Protein AF-A0A6L7CN43-F1 (afdb_monomer_lite)

Structure (mmCIF, N/CA/C/O backbone):
data_AF-A0A6L7CN43-F1
#
_entry.id   AF-A0A6L7CN43-F1
#
loop_
_atom_site.group_PDB
_atom_site.id
_atom_site.type_symbol
_atom_site.label_atom_id
_atom_site.label_alt_id
_atom_site.label_comp_id
_atom_site.label_asym_id
_atom_site.label_entity_id
_atom_site.label_seq_id
_atom_site.pdbx_PDB_ins_code
_atom_site.Cartn_x
_atom_site.Cartn_y
_atom_site.Cartn_z
_atom_site.occupancy
_atom_site.B_iso_or_equiv
_atom_site.auth_seq_id
_atom_site.auth_comp_id
_atom_site.auth_asym_id
_atom_site.auth_atom_id
_atom_site.pdbx_PDB_model_num
ATOM 1 N N . SER A 1 1 ? 10.423 -1.991 12.470 1.00 35.06 1 SER A N 1
ATOM 2 C CA . SER A 1 1 ? 10.458 -0.514 12.396 1.00 35.06 1 SER A CA 1
ATOM 3 C C . SER A 1 1 ? 9.746 0.091 11.180 1.00 35.06 1 SER A C 1
ATOM 5 O O . SER A 1 1 ? 10.126 1.168 10.744 1.00 35.06 1 SER A O 1
ATOM 7 N N . ALA A 1 2 ? 8.647 -0.502 10.687 1.00 30.56 2 ALA A N 1
ATOM 8 C CA . ALA A 1 2 ? 7.836 0.106 9.623 1.00 30.56 2 ALA A CA 1
ATOM 9 C C . ALA A 1 2 ? 6.947 1.264 10.118 1.00 30.56 2 ALA A C 1
ATOM 11 O O . ALA A 1 2 ? 6.462 2.025 9.312 1.00 30.56 2 ALA A O 1
ATOM 12 N N . ALA A 1 3 ? 6.750 1.463 11.426 1.00 36.62 3 ALA A N 1
ATOM 13 C CA . ALA A 1 3 ? 5.921 2.561 11.944 1.00 36.62 3 ALA A CA 1
ATOM 14 C C . ALA A 1 3 ? 6.673 3.901 12.122 1.00 36.62 3 ALA A C 1
ATOM 16 O O . ALA A 1 3 ? 6.053 4.911 12.461 1.00 36.62 3 ALA A O 1
ATOM 17 N N . CYS A 1 4 ? 7.997 3.940 11.904 1.00 41.44 4 CYS A N 1
ATOM 18 C CA . CYS A 1 4 ? 8.797 5.154 12.116 1.00 41.44 4 CYS A CA 1
ATOM 19 C C . CYS A 1 4 ? 8.464 6.274 11.119 1.00 41.44 4 CYS A C 1
ATOM 21 O O . CYS A 1 4 ? 8.560 7.441 11.491 1.00 41.44 4 CYS A O 1
ATOM 23 N N . PHE A 1 5 ? 7.988 5.953 9.906 1.00 53.44 5 PHE A N 1
ATOM 24 C CA . PHE A 1 5 ? 7.573 6.976 8.935 1.00 53.44 5 PHE A CA 1
ATOM 25 C C . PHE A 1 5 ? 6.373 7.806 9.422 1.00 53.44 5 PHE A C 1
ATOM 27 O O . PHE A 1 5 ? 6.194 8.932 8.976 1.00 53.44 5 PHE A O 1
ATOM 34 N N . TYR A 1 6 ? 5.578 7.298 10.374 1.00 50.97 6 TYR A N 1
ATOM 35 C CA . TYR A 1 6 ? 4.465 8.034 10.988 1.00 50.97 6 TYR A CA 1
ATOM 36 C C . TYR A 1 6 ? 4.892 8.997 12.105 1.00 50.97 6 TYR A C 1
ATOM 38 O O . TYR A 1 6 ? 4.104 9.846 12.526 1.00 50.97 6 TYR A O 1
ATOM 46 N N . ALA A 1 7 ? 6.119 8.883 12.621 1.00 54.25 7 ALA A N 1
ATOM 47 C CA . ALA A 1 7 ? 6.584 9.702 13.739 1.00 54.25 7 ALA A CA 1
ATOM 48 C C . ALA A 1 7 ? 6.699 11.208 13.406 1.00 54.25 7 ALA A C 1
ATOM 50 O O . ALA A 1 7 ? 6.255 12.012 14.230 1.00 54.25 7 ALA A O 1
ATOM 51 N N . PRO A 1 8 ? 7.203 11.626 12.224 1.00 59.53 8 PRO A N 1
ATOM 52 C CA . PRO A 1 8 ? 7.196 13.031 11.810 1.00 59.53 8 PRO A CA 1
ATOM 53 C C . PRO A 1 8 ? 5.775 13.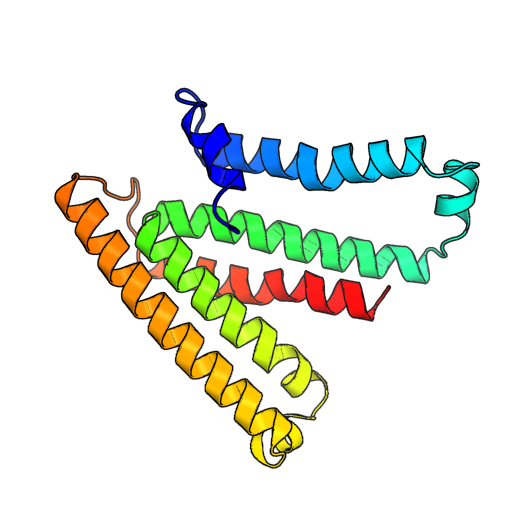558 11.589 1.00 59.53 8 PRO A C 1
ATOM 55 O O . PRO A 1 8 ? 5.461 14.677 11.987 1.00 59.53 8 PRO A O 1
ATOM 58 N N . PHE A 1 9 ? 4.893 12.722 11.034 1.00 60.03 9 PHE A N 1
ATOM 59 C CA . PHE A 1 9 ? 3.499 13.062 10.751 1.00 60.03 9 PHE A CA 1
ATOM 60 C C . PHE A 1 9 ? 2.710 13.452 12.012 1.00 60.03 9 PHE A C 1
ATOM 62 O O . PHE A 1 9 ? 1.907 14.377 11.975 1.00 60.03 9 PHE A O 1
ATOM 69 N N . LYS A 1 10 ? 3.032 12.878 13.180 1.00 57.47 10 LYS A N 1
ATOM 70 C CA . LYS A 1 10 ? 2.449 13.300 14.472 1.00 57.47 10 LYS A CA 1
ATOM 71 C C . LYS A 1 10 ? 2.778 14.742 14.886 1.00 57.47 10 LYS A C 1
ATOM 73 O O . LYS A 1 10 ? 2.119 15.273 15.780 1.00 57.47 10 LYS A O 1
ATOM 78 N N . LYS A 1 11 ? 3.800 15.373 14.296 1.00 62.97 11 LYS A N 1
ATOM 79 C CA . LYS A 1 11 ? 4.144 16.781 14.558 1.00 62.97 11 LYS A CA 1
ATOM 80 C C . LYS A 1 11 ? 3.307 17.755 13.720 1.00 62.97 11 LYS A C 1
ATOM 82 O O . LYS A 1 11 ? 3.243 18.934 14.062 1.00 62.97 11 LYS A O 1
ATOM 87 N N . VAL A 1 12 ? 2.625 17.278 12.676 1.00 68.56 12 VAL A N 1
ATOM 88 C CA . VAL A 1 12 ? 1.732 18.084 11.836 1.00 68.56 12 VAL A CA 1
ATOM 89 C C . VAL A 1 12 ? 0.342 18.098 12.473 1.00 68.56 12 VAL A C 1
ATOM 91 O O . VAL A 1 12 ? -0.426 17.155 12.343 1.00 68.56 12 VAL A O 1
ATOM 94 N N . LYS A 1 13 ? 0.022 19.162 13.220 1.00 61.09 13 LYS A N 1
ATOM 95 C CA . LYS A 1 13 ? -1.225 19.245 14.011 1.00 61.09 13 LYS A CA 1
ATOM 96 C C . LYS A 1 13 ? -2.401 19.932 13.311 1.00 61.09 13 LYS A C 1
ATOM 98 O O . LYS A 1 13 ? -3.517 19.845 13.805 1.00 61.09 13 LYS A O 1
ATOM 103 N N . LYS A 1 14 ? -2.154 20.666 12.222 1.00 74.62 14 LYS A N 1
ATOM 104 C CA . LYS A 1 14 ? -3.161 21.529 11.569 1.00 74.62 14 LYS A CA 1
ATOM 105 C C . LYS A 1 14 ? -3.708 20.978 10.255 1.00 74.62 14 LYS A C 1
ATOM 107 O O . LYS A 1 14 ? -4.534 21.630 9.631 1.00 74.62 14 LYS A O 1
ATOM 112 N N . TRP A 1 15 ? -3.194 19.848 9.788 1.00 70.00 15 TRP A N 1
ATOM 113 C CA . TRP A 1 15 ? -3.595 19.282 8.505 1.00 70.00 15 TRP A CA 1
ATOM 114 C C . TRP A 1 15 ? -4.551 18.128 8.741 1.00 70.00 15 TRP A C 1
ATOM 116 O O . TRP A 1 15 ? -4.395 17.388 9.716 1.00 70.00 15 TRP A O 1
ATOM 126 N N . SER A 1 16 ? -5.518 17.969 7.838 1.00 69.69 16 SER A N 1
ATOM 127 C CA . SER A 1 16 ? -6.303 16.743 7.810 1.00 69.69 16 SER A CA 1
ATOM 128 C C . SER A 1 16 ? -5.382 15.560 7.512 1.00 69.69 16 SER A C 1
ATOM 130 O O . SER A 1 16 ? -4.314 15.712 6.900 1.00 69.69 16 SER A O 1
ATOM 132 N N . TRP A 1 17 ? -5.795 14.373 7.943 1.00 67.06 17 TRP A N 1
ATOM 133 C CA . TRP A 1 17 ? -5.034 13.156 7.694 1.00 67.06 17 TRP A CA 1
ATOM 134 C C . TRP A 1 17 ? -4.827 12.928 6.185 1.00 67.06 17 TRP A C 1
ATOM 136 O O . TRP A 1 17 ? -3.718 12.610 5.763 1.00 67.06 17 TRP A O 1
ATOM 146 N N . GLU A 1 18 ? -5.841 13.205 5.362 1.00 67.00 18 GLU A N 1
ATOM 147 C CA . GLU A 1 18 ? -5.801 13.073 3.901 1.00 67.00 18 GLU A CA 1
ATOM 148 C C . GLU A 1 18 ? -4.775 14.012 3.265 1.00 67.00 18 GLU A C 1
ATOM 150 O O . GLU A 1 18 ? -4.022 13.601 2.383 1.00 67.00 18 GLU A O 1
ATOM 155 N N . THR A 1 19 ? -4.708 15.264 3.729 1.00 72.00 19 THR A N 1
ATOM 156 C CA . THR A 1 19 ? -3.753 16.263 3.223 1.00 72.00 19 THR A CA 1
ATOM 157 C C . THR A 1 19 ? -2.325 15.829 3.534 1.00 72.00 19 THR A C 1
ATOM 159 O O . THR A 1 19 ? -1.451 15.827 2.669 1.00 72.00 19 THR A O 1
ATOM 162 N N . MET A 1 20 ? -2.097 15.409 4.778 1.00 75.31 20 MET A N 1
ATOM 163 C CA . MET A 1 20 ? -0.801 14.938 5.249 1.00 75.31 20 MET A CA 1
ATOM 164 C C . MET A 1 20 ? -0.318 13.716 4.460 1.00 75.31 20 MET A C 1
ATOM 166 O O . MET A 1 20 ? 0.845 13.661 4.058 1.00 75.31 20 MET A O 1
ATOM 170 N N . TRP A 1 21 ? -1.216 12.765 4.206 1.00 71.06 21 TRP A N 1
ATOM 171 C CA . TRP A 1 21 ? -0.905 11.548 3.465 1.00 71.06 21 TRP A CA 1
ATOM 172 C C . TRP A 1 21 ? -0.678 11.820 1.973 1.00 71.06 21 TRP A C 1
ATOM 174 O O . TRP A 1 21 ? 0.258 11.281 1.391 1.00 71.06 21 TRP A O 1
ATOM 184 N N . SER A 1 22 ? -1.463 12.717 1.370 1.00 73.25 22 SER A N 1
ATOM 185 C CA . SER A 1 22 ? -1.320 13.104 -0.041 1.00 73.25 22 SER A CA 1
ATOM 186 C C . SER A 1 22 ? 0.008 13.811 -0.308 1.00 73.25 22 SER A C 1
ATOM 188 O O . SER A 1 22 ? 0.735 13.439 -1.227 1.00 73.25 22 SER A O 1
ATOM 190 N N . VAL A 1 23 ? 0.371 14.795 0.523 1.00 79.12 23 VAL A N 1
ATOM 191 C CA . VAL A 1 23 ? 1.654 15.508 0.392 1.00 79.12 23 VAL A CA 1
ATOM 192 C C . VAL A 1 23 ? 2.826 14.562 0.651 1.00 79.12 23 VAL A C 1
ATOM 194 O O . VAL A 1 23 ? 3.792 14.568 -0.110 1.00 79.12 23 VAL A O 1
ATOM 197 N N . GLY A 1 24 ? 2.726 13.708 1.676 1.00 78.25 24 GLY A N 1
ATOM 198 C CA . GLY A 1 24 ? 3.715 12.663 1.937 1.00 78.25 24 GLY A CA 1
ATOM 199 C C . GLY A 1 24 ? 3.907 11.730 0.739 1.00 78.25 24 GLY A C 1
ATOM 200 O O . GLY A 1 24 ? 5.039 11.497 0.329 1.00 78.25 24 GLY A O 1
ATOM 201 N N . GLY A 1 25 ? 2.811 11.267 0.132 1.00 77.50 25 GLY A N 1
ATOM 202 C CA . GLY A 1 25 ? 2.832 10.417 -1.058 1.00 77.50 25 GLY A CA 1
ATOM 203 C C . GLY A 1 25 ? 3.495 11.088 -2.261 1.00 77.50 25 GLY A C 1
ATOM 204 O O . GLY A 1 25 ? 4.378 10.496 -2.871 1.00 77.50 25 GLY A O 1
ATOM 205 N N . ILE A 1 26 ? 3.151 12.343 -2.571 1.00 80.75 26 ILE A N 1
ATOM 206 C CA . ILE A 1 26 ? 3.766 13.087 -3.688 1.00 80.75 26 ILE A CA 1
ATOM 207 C C . ILE A 1 26 ? 5.277 13.219 -3.485 1.00 80.75 26 ILE A C 1
ATOM 209 O O . ILE A 1 26 ? 6.062 12.941 -4.395 1.00 80.75 26 ILE A O 1
ATOM 213 N N . VAL A 1 27 ? 5.702 13.611 -2.284 1.00 84.38 27 VAL A N 1
ATOM 214 C CA . VAL A 1 27 ? 7.127 13.778 -1.991 1.00 84.38 27 VAL A CA 1
ATOM 215 C C . VAL A 1 27 ? 7.850 12.433 -2.059 1.00 84.38 27 VAL A C 1
ATOM 217 O O . VAL A 1 27 ? 8.894 12.338 -2.696 1.00 84.38 27 VAL A O 1
ATOM 220 N N . SER A 1 28 ? 7.306 11.384 -1.441 1.00 79.69 28 SER A N 1
ATOM 221 C CA . SER A 1 28 ? 7.967 10.078 -1.350 1.00 79.69 28 SER A CA 1
ATOM 222 C C . SER A 1 28 ? 7.946 9.267 -2.644 1.00 79.69 28 SER A C 1
ATOM 224 O O . SER A 1 28 ? 8.877 8.499 -2.865 1.00 79.69 28 SER A O 1
ATOM 226 N N . TRP A 1 29 ? 6.918 9.401 -3.484 1.00 77.25 29 TRP A N 1
ATOM 227 C CA . TRP A 1 29 ? 6.737 8.548 -4.667 1.00 77.25 29 TRP A CA 1
ATOM 228 C C . TRP A 1 29 ? 7.030 9.244 -5.991 1.00 77.25 29 TRP A C 1
ATOM 230 O O . TRP A 1 29 ? 7.291 8.557 -6.971 1.00 77.25 29 TRP A O 1
ATOM 240 N N . ILE A 1 30 ? 7.008 10.579 -6.034 1.00 82.19 30 ILE A N 1
ATOM 241 C CA . ILE A 1 30 ? 7.282 11.339 -7.261 1.00 82.19 30 ILE A CA 1
ATOM 242 C C . ILE A 1 30 ? 8.582 12.119 -7.104 1.00 82.19 30 ILE A C 1
ATOM 244 O O . ILE A 1 30 ? 9.531 11.891 -7.847 1.00 82.19 30 ILE A O 1
ATOM 248 N N . ILE A 1 31 ? 8.652 13.009 -6.112 1.00 84.81 31 ILE A N 1
ATOM 249 C CA . ILE A 1 31 ? 9.775 13.948 -5.994 1.00 84.81 31 ILE A CA 1
ATOM 250 C C . ILE A 1 31 ? 11.062 13.220 -5.609 1.00 84.81 31 ILE A C 1
ATOM 252 O O . ILE A 1 31 ? 12.089 13.434 -6.243 1.00 84.81 31 ILE A O 1
ATOM 256 N N . LEU A 1 32 ? 11.022 12.356 -4.591 1.00 86.62 32 LEU A N 1
ATOM 257 C CA . LEU A 1 32 ? 12.216 11.680 -4.087 1.00 86.62 32 LEU A CA 1
ATOM 258 C C . LEU A 1 32 ? 12.830 10.723 -5.127 1.00 86.62 32 LEU A C 1
ATOM 260 O O . LEU A 1 32 ? 14.029 10.848 -5.368 1.00 86.62 32 LEU A O 1
ATOM 264 N N . PRO A 1 33 ? 12.072 9.822 -5.790 1.00 85.44 33 PRO A N 1
ATOM 265 C CA . PRO A 1 33 ? 12.646 8.950 -6.814 1.00 85.44 33 PRO A CA 1
ATOM 266 C C . PRO A 1 33 ? 13.190 9.745 -8.000 1.00 85.44 33 PRO A C 1
ATOM 268 O O . PRO A 1 33 ? 14.275 9.444 -8.481 1.00 85.44 33 PRO A O 1
ATOM 271 N N . TRP A 1 34 ? 12.491 10.802 -8.424 1.00 86.44 34 TRP A N 1
ATOM 272 C CA . TRP A 1 34 ? 12.941 11.659 -9.521 1.00 86.44 34 TRP A CA 1
ATOM 273 C C . TRP A 1 34 ? 14.226 12.418 -9.170 1.00 86.44 34 TRP A C 1
ATOM 275 O O . TRP A 1 34 ? 15.171 12.422 -9.954 1.00 86.44 34 TRP A O 1
ATOM 285 N N . ALA A 1 35 ? 14.302 12.995 -7.968 1.00 88.12 35 ALA A N 1
ATOM 286 C CA . ALA A 1 35 ? 15.488 13.696 -7.485 1.00 88.12 35 ALA A CA 1
ATOM 287 C C . ALA A 1 35 ? 16.690 12.755 -7.320 1.00 88.12 35 ALA A C 1
ATOM 289 O O . ALA A 1 35 ? 17.802 13.113 -7.698 1.00 88.12 35 ALA A O 1
ATOM 290 N N . ILE A 1 36 ? 16.474 11.544 -6.793 1.00 88.44 36 ILE A N 1
ATOM 291 C CA . ILE A 1 36 ? 17.525 10.526 -6.669 1.00 88.44 36 ILE A CA 1
ATOM 292 C C . ILE A 1 36 ? 18.011 10.091 -8.054 1.00 88.44 36 ILE A C 1
ATOM 294 O O . ILE A 1 36 ? 19.218 10.058 -8.281 1.00 88.44 36 ILE A O 1
ATOM 298 N N . SER A 1 37 ? 17.102 9.811 -8.989 1.00 86.06 37 SER A N 1
ATOM 299 C CA . SER A 1 37 ? 17.460 9.491 -10.372 1.00 86.06 37 SER A CA 1
ATOM 300 C C . SER A 1 37 ? 18.250 10.626 -11.025 1.00 86.06 37 SER A C 1
ATOM 302 O O . SER A 1 37 ? 19.256 10.361 -11.668 1.00 86.06 37 SER A O 1
ATOM 304 N N . ALA A 1 38 ? 17.859 11.887 -10.827 1.00 86.00 38 ALA A N 1
ATOM 305 C CA . ALA A 1 38 ? 18.580 13.041 -11.369 1.00 86.00 38 ALA A CA 1
ATOM 306 C C . ALA A 1 38 ? 19.979 13.229 -10.757 1.00 86.00 38 ALA A C 1
ATOM 308 O O . ALA A 1 38 ? 20.873 13.729 -11.431 1.00 86.00 38 ALA A O 1
ATOM 309 N N . LEU A 1 39 ? 20.174 12.835 -9.494 1.00 90.50 39 LEU A N 1
ATOM 310 C CA . LEU A 1 39 ? 21.463 12.933 -8.807 1.00 90.50 39 LEU A CA 1
ATOM 311 C C . LEU A 1 39 ? 22.416 11.784 -9.172 1.00 90.50 39 LEU A C 1
ATOM 313 O O . LEU A 1 39 ? 23.623 11.991 -9.259 1.00 90.50 39 LEU A O 1
ATOM 317 N N . LEU A 1 40 ? 21.886 10.565 -9.313 1.00 90.69 40 LEU A N 1
ATOM 318 C CA . LEU A 1 40 ? 22.686 9.349 -9.481 1.00 90.69 40 LEU A CA 1
ATOM 319 C C . LEU A 1 40 ? 22.903 8.958 -10.944 1.00 90.69 40 LEU A C 1
ATOM 321 O O . LEU A 1 40 ? 23.885 8.278 -11.240 1.00 90.69 40 LEU A O 1
ATOM 325 N N . LEU A 1 41 ? 21.999 9.335 -11.853 1.00 87.62 41 LEU A N 1
ATOM 326 C CA . LEU A 1 41 ? 22.137 8.988 -13.263 1.00 87.62 41 LEU A CA 1
ATOM 327 C C . LEU A 1 41 ? 23.056 9.994 -13.966 1.00 87.62 41 LEU A C 1
ATOM 329 O O . LEU A 1 41 ? 22.789 11.194 -13.915 1.00 87.62 41 LEU A O 1
ATOM 333 N N . PRO A 1 42 ? 24.092 9.520 -14.680 1.00 81.38 42 PRO A N 1
ATOM 334 C CA . PRO A 1 42 ? 24.986 10.397 -15.431 1.00 81.38 42 PRO A CA 1
ATOM 335 C C . PRO A 1 42 ? 24.270 11.103 -16.589 1.00 81.38 42 PRO A C 1
ATOM 337 O O . PRO A 1 42 ? 24.659 12.206 -16.956 1.00 81.38 42 PRO A O 1
ATOM 340 N N . ASP A 1 43 ? 23.216 10.489 -17.138 1.00 86.00 43 ASP A N 1
ATOM 341 C CA . ASP A 1 43 ? 22.455 11.041 -18.256 1.00 86.00 43 ASP A CA 1
ATOM 342 C C . ASP A 1 43 ? 20.953 10.743 -18.095 1.00 86.00 43 ASP A C 1
ATOM 344 O O . ASP A 1 43 ? 20.394 9.782 -18.634 1.00 86.00 43 ASP A O 1
ATOM 348 N N . PHE A 1 44 ? 20.300 11.553 -17.256 1.00 84.62 44 PHE A N 1
ATOM 349 C CA . PHE A 1 44 ? 18.910 11.364 -16.822 1.00 84.62 44 PHE A CA 1
ATOM 350 C C . PHE A 1 44 ? 17.934 11.209 -17.998 1.00 84.62 44 PHE A C 1
ATOM 352 O O . PHE A 1 44 ? 17.104 10.300 -18.016 1.00 84.62 44 PHE A O 1
ATOM 359 N N . TRP A 1 45 ? 18.041 12.081 -19.002 1.00 84.88 45 TRP A N 1
ATOM 360 C CA . TRP A 1 45 ? 17.117 12.088 -20.135 1.00 84.88 45 TRP A CA 1
ATOM 361 C C . TRP A 1 45 ? 17.306 10.883 -21.055 1.00 84.88 45 TRP A C 1
ATOM 363 O O . TRP A 1 45 ? 16.312 10.330 -21.522 1.00 84.88 45 TRP A O 1
ATOM 373 N N . ALA A 1 46 ? 18.551 10.444 -21.268 1.00 86.12 46 ALA A N 1
ATOM 374 C CA . ALA A 1 46 ? 18.855 9.257 -22.066 1.00 86.12 46 ALA A CA 1
ATOM 375 C C . ALA A 1 46 ? 18.345 7.967 -21.402 1.00 86.12 46 ALA A C 1
ATOM 377 O O . ALA A 1 46 ? 17.868 7.057 -2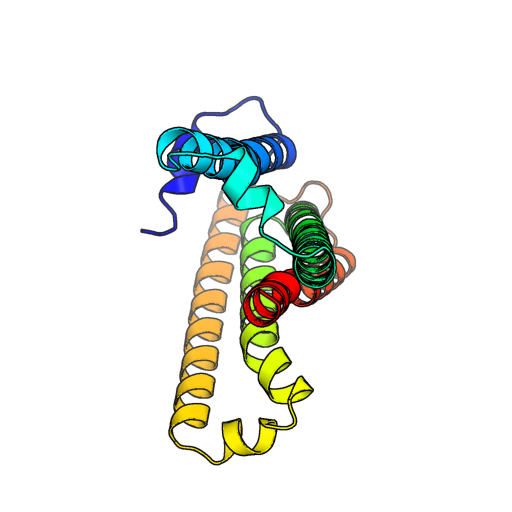2.077 1.00 86.12 46 ALA A O 1
ATOM 378 N N . TYR A 1 47 ? 18.393 7.897 -20.069 1.00 84.75 47 TYR A N 1
ATOM 379 C CA . TYR A 1 47 ? 17.859 6.760 -19.322 1.00 84.75 47 TYR A CA 1
ATOM 380 C C . TYR A 1 47 ? 16.347 6.612 -19.525 1.00 84.75 47 TYR A C 1
ATOM 382 O O . TYR A 1 47 ? 15.882 5.548 -19.927 1.00 84.75 47 TYR A O 1
ATOM 390 N N . TYR A 1 48 ? 15.568 7.677 -19.315 1.00 81.44 48 TYR A N 1
ATOM 391 C CA . TYR A 1 48 ? 14.112 7.593 -19.476 1.00 81.44 48 TYR A CA 1
ATOM 392 C C . TYR A 1 48 ? 13.670 7.457 -20.939 1.00 81.44 48 TYR A C 1
ATOM 394 O O . TYR A 1 48 ? 12.657 6.811 -21.200 1.00 81.44 48 TYR A O 1
ATOM 402 N N . SER A 1 49 ? 14.425 8.005 -21.897 1.00 84.75 49 SER A N 1
ATOM 403 C CA . SER A 1 49 ? 14.135 7.841 -23.328 1.00 84.75 49 SER A CA 1
ATOM 404 C C . SER A 1 49 ? 14.477 6.450 -23.872 1.00 84.75 49 SER A C 1
ATOM 406 O O . SER A 1 49 ? 13.998 6.090 -24.945 1.00 84.75 49 SER A O 1
ATOM 408 N N . SER A 1 50 ? 15.251 5.647 -23.132 1.00 86.25 50 SER A N 1
ATOM 409 C CA . SER A 1 50 ? 15.572 4.265 -23.508 1.00 86.25 50 SER A CA 1
ATOM 410 C C . SER A 1 50 ? 14.398 3.289 -23.349 1.00 86.25 50 SER A C 1
ATOM 412 O O . SER A 1 50 ? 14.413 2.204 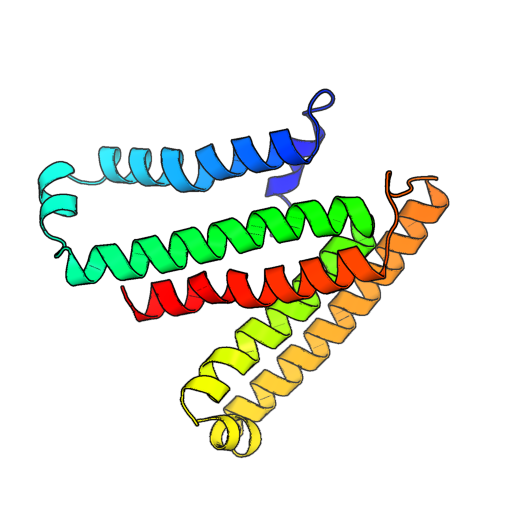-23.933 1.00 86.25 50 SER A O 1
ATOM 414 N N . PHE A 1 51 ? 13.358 3.662 -22.595 1.00 85.19 51 PHE A N 1
ATOM 415 C CA . PHE A 1 51 ? 12.192 2.810 -22.386 1.00 85.19 51 PHE A CA 1
ATOM 416 C C . PHE A 1 51 ? 11.171 2.956 -23.513 1.00 85.19 51 PHE A C 1
ATOM 418 O O . PHE A 1 51 ? 10.757 4.053 -23.886 1.00 85.19 51 PHE A O 1
ATOM 425 N N . SER A 1 52 ? 10.697 1.818 -24.017 1.00 86.06 52 SER A N 1
ATOM 426 C CA . SER A 1 52 ? 9.618 1.790 -25.001 1.00 86.06 52 SER A CA 1
ATOM 427 C C . SER A 1 52 ? 8.275 2.194 -24.378 1.00 86.06 52 SER A C 1
ATOM 429 O O . SER A 1 52 ? 7.990 1.889 -23.214 1.00 86.06 52 SER A O 1
ATOM 431 N N . LEU A 1 53 ? 7.394 2.812 -25.173 1.00 83.50 53 LEU A N 1
ATOM 432 C CA . LEU A 1 53 ? 6.038 3.155 -24.729 1.00 83.50 53 LEU A CA 1
ATOM 433 C C . LEU A 1 53 ? 5.227 1.906 -24.332 1.00 83.50 53 LEU A C 1
ATOM 435 O O . LEU A 1 53 ? 4.404 1.971 -23.424 1.00 83.50 53 LEU A O 1
ATOM 439 N N . SER A 1 54 ? 5.502 0.760 -24.962 1.00 82.88 54 SER A N 1
ATOM 440 C CA . SER A 1 54 ? 4.914 -0.543 -24.625 1.00 82.88 54 SER A CA 1
ATOM 441 C C . SER A 1 54 ? 5.282 -1.050 -23.229 1.00 82.88 54 SER A C 1
ATOM 443 O O . SER A 1 54 ? 4.504 -1.801 -22.653 1.00 82.88 54 SER A O 1
ATOM 445 N N . THR A 1 55 ? 6.418 -0.625 -22.670 1.00 82.25 55 THR A N 1
ATOM 446 C CA . THR A 1 55 ? 6.815 -0.933 -21.285 1.00 82.25 55 THR A CA 1
ATOM 447 C C . THR A 1 55 ? 6.282 0.123 -20.318 1.00 82.25 55 THR A C 1
ATOM 449 O O . THR A 1 55 ? 5.732 -0.201 -19.269 1.00 82.25 55 THR A O 1
ATOM 452 N N . LEU A 1 56 ? 6.386 1.407 -20.680 1.00 82.69 56 LEU A N 1
ATOM 453 C CA . LEU A 1 56 ? 5.978 2.512 -19.808 1.00 82.69 56 LEU A CA 1
ATOM 454 C C . LEU A 1 56 ? 4.464 2.574 -19.585 1.00 82.69 56 LEU A C 1
ATOM 456 O O . LEU A 1 56 ? 4.023 2.888 -18.480 1.00 82.69 56 LEU A O 1
ATOM 460 N N . LEU A 1 57 ? 3.662 2.286 -20.612 1.00 84.56 57 LEU A N 1
ATOM 461 C CA . LEU A 1 57 ? 2.211 2.435 -20.535 1.00 84.56 57 LEU A CA 1
ATOM 462 C C . LEU A 1 57 ? 1.569 1.459 -19.527 1.00 84.56 57 LEU A C 1
ATOM 464 O O . LEU A 1 57 ? 0.827 1.936 -18.667 1.00 84.56 57 LEU A O 1
ATOM 468 N N . PRO A 1 58 ? 1.861 0.140 -19.537 1.00 82.88 58 PRO A N 1
ATOM 469 C CA . PRO A 1 58 ? 1.373 -0.771 -18.501 1.00 82.88 58 PRO A CA 1
ATOM 470 C C . PRO A 1 58 ? 1.832 -0.370 -17.098 1.00 82.88 58 PRO A C 1
ATOM 472 O O . PRO A 1 58 ? 1.013 -0.325 -16.183 1.00 82.88 58 PRO A O 1
ATOM 475 N N . VAL A 1 59 ? 3.110 -0.012 -16.927 1.00 84.38 59 VAL A N 1
ATOM 476 C CA . VAL A 1 59 ? 3.666 0.412 -15.629 1.00 84.38 59 VAL A CA 1
ATOM 477 C C . VAL A 1 59 ? 2.935 1.647 -15.099 1.00 84.38 59 VAL A C 1
ATOM 479 O O . VAL A 1 59 ? 2.555 1.687 -13.927 1.00 84.38 59 VAL A O 1
ATOM 482 N N . PHE A 1 60 ? 2.662 2.626 -15.963 1.00 84.12 60 PHE A N 1
ATOM 483 C CA . PHE A 1 60 ? 1.895 3.814 -15.605 1.00 84.12 60 PHE A CA 1
ATOM 484 C C . PHE A 1 60 ? 0.443 3.482 -15.241 1.00 84.12 60 PHE A C 1
ATOM 486 O O . PHE A 1 60 ? -0.049 3.951 -14.216 1.00 84.12 60 PHE A O 1
ATOM 493 N N . LEU A 1 61 ? -0.244 2.651 -16.033 1.00 85.75 61 LEU A N 1
ATOM 494 C CA . LEU A 1 61 ? -1.636 2.265 -15.776 1.00 85.75 61 LEU A CA 1
ATOM 495 C C . LEU A 1 61 ? -1.779 1.476 -14.472 1.00 85.75 61 LEU A C 1
ATOM 497 O O . LEU A 1 61 ? -2.673 1.759 -13.673 1.00 85.75 61 LEU A O 1
ATOM 501 N N . PHE A 1 62 ? -0.880 0.528 -14.214 1.00 84.31 62 PHE A N 1
ATOM 502 C CA . PHE A 1 62 ? -0.860 -0.227 -12.965 1.00 84.31 62 PHE A CA 1
ATOM 503 C C . PHE A 1 62 ? -0.467 0.647 -11.764 1.00 84.31 62 PHE A C 1
ATOM 505 O O . PHE A 1 62 ? -1.031 0.485 -10.680 1.00 84.31 62 PHE A O 1
ATOM 512 N N . GLY A 1 63 ? 0.422 1.627 -11.956 1.00 83.38 63 GLY A N 1
ATOM 513 C CA . GLY A 1 63 ? 0.731 2.652 -10.957 1.00 83.38 63 GLY A CA 1
ATOM 514 C C . GLY A 1 63 ? -0.468 3.555 -10.640 1.00 83.38 63 GLY A C 1
ATOM 515 O O . GLY A 1 63 ? -0.768 3.799 -9.471 1.00 83.38 63 GLY A O 1
ATOM 516 N N . ALA A 1 64 ? -1.211 3.995 -11.657 1.00 84.50 64 ALA A N 1
ATOM 517 C CA . ALA A 1 64 ? -2.442 4.767 -11.489 1.00 84.50 64 ALA A CA 1
ATOM 518 C C . ALA A 1 64 ? -3.521 3.951 -10.762 1.00 84.50 64 ALA A C 1
ATOM 520 O O . ALA A 1 64 ? -4.165 4.450 -9.838 1.00 84.50 64 ALA A O 1
ATOM 521 N N . MET A 1 65 ? -3.662 2.672 -11.119 1.00 84.38 65 MET A N 1
ATOM 522 C CA . MET A 1 65 ? -4.546 1.728 -10.441 1.00 84.38 65 MET A CA 1
ATOM 523 C C . MET A 1 65 ? -4.192 1.601 -8.954 1.00 84.38 65 MET A C 1
ATOM 525 O O . MET A 1 65 ? -5.065 1.719 -8.095 1.00 84.38 65 MET A O 1
ATOM 529 N N . TRP A 1 66 ? -2.906 1.464 -8.631 1.00 84.94 66 TRP A N 1
ATOM 530 C CA . TRP A 1 66 ? -2.436 1.460 -7.247 1.00 84.94 66 TRP A CA 1
ATOM 531 C C . TRP A 1 66 ? -2.729 2.783 -6.516 1.00 84.94 66 TRP A C 1
ATOM 533 O O . TRP A 1 66 ? -3.150 2.775 -5.356 1.00 84.94 66 TRP A O 1
ATOM 543 N N . GLY A 1 67 ? -2.596 3.923 -7.202 1.00 81.88 67 GLY A N 1
ATOM 544 C CA . GLY A 1 67 ? -2.975 5.242 -6.685 1.00 81.88 67 GLY A CA 1
ATOM 545 C C . GLY A 1 67 ? -4.449 5.327 -6.271 1.00 81.88 67 GLY A C 1
ATOM 546 O O . GLY A 1 67 ? -4.753 5.815 -5.181 1.00 81.88 67 GLY A O 1
ATOM 547 N N . ILE A 1 68 ? -5.363 4.778 -7.079 1.00 84.12 68 ILE A N 1
ATOM 548 C CA . ILE A 1 68 ? -6.794 4.669 -6.737 1.00 84.12 68 ILE A CA 1
ATOM 549 C C . ILE A 1 68 ? -6.986 3.824 -5.467 1.00 84.12 68 ILE A C 1
ATOM 551 O O . ILE A 1 68 ? -7.784 4.179 -4.595 1.00 84.12 68 ILE A O 1
ATOM 555 N N . GLY A 1 69 ? -6.216 2.742 -5.319 1.00 84.25 69 GLY A N 1
ATOM 556 C CA . GLY A 1 69 ? -6.187 1.928 -4.101 1.00 84.25 69 GLY A CA 1
ATOM 557 C C . GLY A 1 69 ? -5.870 2.748 -2.846 1.00 84.25 69 GLY A C 1
ATOM 558 O O . GLY A 1 69 ? -6.597 2.659 -1.858 1.00 84.25 69 GLY A O 1
ATOM 559 N N . ASN A 1 70 ? -4.864 3.624 -2.901 1.00 80.94 70 ASN A N 1
ATOM 560 C CA . ASN A 1 70 ? -4.494 4.493 -1.776 1.00 80.94 70 ASN A CA 1
ATOM 561 C C . ASN A 1 70 ? -5.567 5.532 -1.414 1.00 80.94 70 ASN A C 1
ATOM 563 O O . ASN A 1 70 ? -5.756 5.841 -0.237 1.00 80.94 70 ASN A O 1
ATOM 567 N N . ILE A 1 71 ? -6.307 6.053 -2.395 1.00 81.81 71 ILE A N 1
ATOM 568 C CA . ILE A 1 71 ? -7.439 6.952 -2.120 1.00 81.81 71 ILE A CA 1
ATOM 569 C C . ILE A 1 71 ? -8.539 6.184 -1.373 1.00 81.81 71 ILE A C 1
ATOM 571 O O . ILE A 1 71 ? -9.041 6.647 -0.345 1.00 81.81 71 ILE A O 1
ATOM 575 N N . ASN A 1 72 ? -8.864 4.971 -1.831 1.00 84.44 72 ASN A N 1
ATOM 576 C CA . ASN A 1 72 ? -9.828 4.094 -1.162 1.00 84.44 72 ASN A CA 1
ATOM 577 C C . ASN A 1 72 ? -9.377 3.700 0.252 1.00 84.44 72 ASN A C 1
ATOM 579 O O . ASN A 1 72 ? -10.209 3.615 1.160 1.00 84.44 72 ASN A O 1
ATOM 583 N N . TYR A 1 73 ? -8.072 3.510 0.466 1.00 82.62 73 TYR A N 1
ATOM 584 C CA . TYR A 1 73 ? -7.487 3.279 1.787 1.00 82.62 73 TYR A CA 1
ATOM 585 C C . TYR A 1 73 ? -7.792 4.436 2.744 1.00 82.62 73 TYR A C 1
ATOM 587 O O . TYR A 1 73 ? -8.267 4.217 3.859 1.00 82.62 73 TYR A O 1
ATOM 595 N N . GLY A 1 74 ? -7.606 5.677 2.288 1.00 79.56 74 GLY A N 1
ATOM 596 C CA . GLY A 1 74 ? -7.927 6.862 3.077 1.00 79.56 74 GLY A CA 1
ATOM 597 C C . GLY A 1 74 ? -9.413 7.004 3.392 1.00 79.56 74 GLY A C 1
ATOM 598 O O . GLY A 1 74 ? -9.792 7.199 4.549 1.00 79.56 74 GLY A O 1
ATOM 599 N N . LEU A 1 75 ? -10.274 6.807 2.390 1.00 81.56 75 LEU A N 1
ATOM 600 C CA . LEU A 1 75 ? -11.727 6.826 2.584 1.00 81.56 75 LEU A CA 1
ATOM 601 C C . LEU A 1 75 ? -12.186 5.733 3.561 1.00 81.56 75 LEU A C 1
ATOM 603 O O . LEU A 1 75 ? -13.065 5.966 4.388 1.00 81.56 75 LEU A O 1
ATOM 607 N N . THR A 1 76 ? -11.560 4.555 3.533 1.00 84.12 76 THR A N 1
ATOM 608 C CA . THR A 1 76 ? -11.840 3.472 4.487 1.00 84.12 76 THR A CA 1
ATOM 609 C C . THR A 1 76 ? -11.621 3.927 5.931 1.00 84.12 76 THR A C 1
ATOM 611 O O . THR A 1 76 ? -12.441 3.624 6.799 1.00 84.12 76 THR A O 1
ATOM 614 N N . MET A 1 77 ? -10.562 4.695 6.205 1.00 82.00 77 MET A N 1
ATOM 615 C CA . MET A 1 77 ? -10.299 5.219 7.551 1.00 82.00 77 MET A CA 1
ATOM 616 C C . MET A 1 77 ? -11.327 6.259 7.990 1.00 82.00 77 MET A C 1
ATOM 618 O O . MET A 1 77 ? -11.725 6.250 9.155 1.00 82.00 77 MET A O 1
ATOM 622 N N . ARG A 1 78 ? -11.811 7.101 7.068 1.00 80.38 78 ARG A N 1
ATOM 623 C CA . ARG A 1 78 ? -12.894 8.063 7.335 1.00 80.38 78 ARG A CA 1
ATOM 624 C C . ARG A 1 78 ? -14.188 7.368 7.772 1.00 80.38 78 ARG A C 1
ATOM 626 O O . ARG A 1 78 ? -14.840 7.834 8.704 1.00 80.38 78 ARG A O 1
ATOM 633 N N . TYR A 1 79 ? -14.530 6.235 7.148 1.00 80.50 79 TYR A N 1
ATOM 634 C CA . TYR A 1 79 ? -15.774 5.502 7.425 1.00 80.50 79 TYR A CA 1
ATOM 635 C C . TYR A 1 79 ? -15.674 4.453 8.542 1.00 80.50 79 TYR A C 1
ATOM 637 O O . TYR A 1 79 ? -16.684 4.158 9.178 1.00 80.50 79 TYR A O 1
ATOM 645 N N . LEU A 1 80 ? -14.506 3.855 8.794 1.00 80.44 80 LEU A N 1
ATOM 646 C CA . LEU A 1 80 ? -14.344 2.789 9.802 1.00 80.44 80 LEU A CA 1
ATOM 647 C C . LEU A 1 80 ? -13.614 3.246 11.069 1.00 80.44 80 LEU A C 1
ATOM 649 O O . LEU A 1 80 ? -13.676 2.560 12.090 1.00 80.44 80 LEU A O 1
ATOM 653 N N . GLY A 1 81 ? -12.945 4.397 11.027 1.00 79.00 81 GLY A N 1
ATOM 654 C CA . GLY A 1 81 ? -11.988 4.820 12.044 1.00 79.00 81 GLY A CA 1
ATOM 655 C C . GLY A 1 81 ? -10.593 4.262 11.766 1.00 79.00 81 GLY A C 1
ATOM 656 O O . GLY A 1 81 ? -10.429 3.270 11.055 1.00 79.00 81 GLY A O 1
ATOM 657 N N . MET A 1 82 ? -9.573 4.907 12.330 1.00 79.56 82 MET A N 1
ATOM 658 C CA . MET A 1 82 ? -8.169 4.623 12.016 1.00 79.56 82 MET A CA 1
ATOM 659 C C . MET A 1 82 ? -7.778 3.177 12.346 1.00 79.56 82 MET A C 1
ATOM 661 O O . MET A 1 82 ? -7.281 2.467 11.477 1.00 79.56 82 MET A O 1
ATOM 665 N N . SER A 1 83 ? -8.045 2.689 13.558 1.00 79.88 83 SER A N 1
ATOM 666 C CA . SER A 1 83 ? -7.62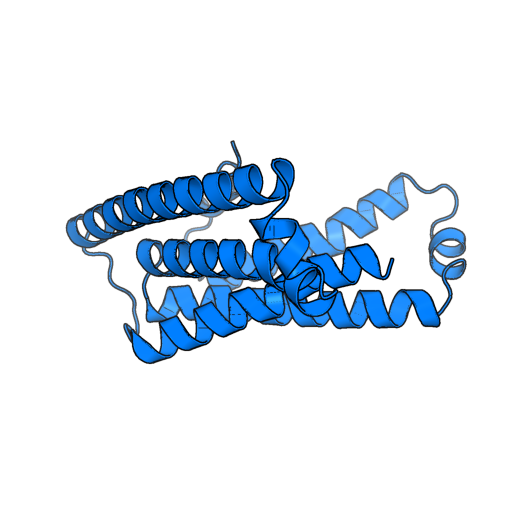0 1.342 13.961 1.00 79.88 83 SER A CA 1
ATOM 667 C C . SER A 1 83 ? -8.337 0.242 13.183 1.00 79.88 83 SER A C 1
ATOM 669 O O . SER A 1 83 ? -7.697 -0.690 12.701 1.00 79.88 83 SER A O 1
ATOM 671 N N . MET A 1 84 ? -9.661 0.351 13.039 1.00 81.69 84 MET A N 1
ATOM 672 C CA . MET A 1 84 ? -10.466 -0.646 12.328 1.00 81.69 84 MET A CA 1
ATOM 673 C C . MET A 1 84 ? -10.201 -0.618 10.820 1.00 81.69 84 MET A C 1
ATOM 675 O O . MET A 1 84 ? -10.047 -1.672 10.208 1.00 81.69 84 MET A O 1
ATOM 679 N N . GLY A 1 85 ? -10.114 0.580 10.238 1.00 85.12 85 GLY A N 1
ATOM 680 C CA . GLY A 1 85 ? -9.870 0.780 8.814 1.00 85.12 85 GLY A CA 1
ATOM 681 C C . GLY A 1 85 ? -8.511 0.248 8.378 1.00 85.12 85 GLY A C 1
ATOM 682 O O . GLY A 1 85 ? -8.449 -0.532 7.432 1.00 85.12 85 GLY A O 1
ATOM 683 N N . ILE A 1 86 ? -7.442 0.590 9.108 1.00 85.00 86 ILE A N 1
ATOM 684 C CA . ILE A 1 86 ? -6.086 0.086 8.837 1.00 85.00 86 ILE A CA 1
ATOM 685 C C . ILE A 1 86 ? -6.058 -1.443 8.924 1.00 85.00 86 ILE A C 1
ATOM 687 O O . ILE A 1 86 ? -5.554 -2.104 8.021 1.00 85.00 86 ILE A O 1
ATOM 691 N N . GLY A 1 87 ? -6.633 -2.011 9.986 1.00 86.06 87 GLY A N 1
ATOM 692 C CA . GLY A 1 87 ? -6.673 -3.455 10.195 1.00 86.06 87 GLY A CA 1
ATOM 693 C C . GLY A 1 87 ? -7.348 -4.217 9.060 1.00 86.06 87 GLY A C 1
ATOM 694 O O . GLY A 1 87 ? -6.771 -5.142 8.489 1.00 86.06 87 GLY A O 1
ATOM 695 N N . ILE A 1 88 ? -8.562 -3.799 8.702 1.00 86.88 88 ILE A N 1
ATOM 696 C CA . ILE A 1 88 ? -9.353 -4.438 7.646 1.00 86.88 88 ILE A CA 1
ATOM 697 C C . ILE A 1 88 ? -8.664 -4.288 6.288 1.00 86.88 88 ILE A C 1
ATOM 699 O O . ILE A 1 88 ? -8.530 -5.271 5.565 1.00 86.88 88 ILE A O 1
ATOM 703 N N . ALA A 1 89 ? -8.184 -3.093 5.948 1.00 86.31 89 ALA A N 1
ATOM 704 C CA . ALA A 1 89 ? -7.540 -2.865 4.662 1.00 86.31 89 ALA A CA 1
ATOM 705 C C . ALA A 1 89 ? -6.211 -3.625 4.519 1.00 86.31 89 ALA A C 1
ATOM 707 O O . ALA A 1 89 ? -5.965 -4.202 3.460 1.00 86.31 89 ALA A O 1
ATOM 708 N N . ILE A 1 90 ? -5.388 -3.708 5.573 1.00 87.19 90 ILE A N 1
ATOM 709 C CA . ILE A 1 90 ? -4.172 -4.540 5.561 1.00 87.19 90 ILE A CA 1
ATOM 710 C C . ILE A 1 90 ? -4.538 -6.018 5.410 1.00 87.19 90 ILE A C 1
ATOM 712 O O . ILE A 1 90 ? -3.937 -6.703 4.588 1.00 87.19 90 ILE A O 1
ATOM 716 N N . GLY A 1 91 ? -5.528 -6.510 6.161 1.00 88.00 91 GLY A N 1
ATOM 717 C CA . GLY A 1 91 ? -5.962 -7.906 6.080 1.00 88.00 91 GLY A CA 1
ATOM 718 C C . GLY A 1 91 ? -6.450 -8.285 4.681 1.00 88.00 91 GLY A C 1
ATOM 719 O O . GLY A 1 91 ? -6.015 -9.291 4.126 1.00 88.00 91 GLY A O 1
ATOM 720 N N . ILE A 1 92 ? -7.293 -7.446 4.074 1.00 86.94 92 ILE A N 1
ATOM 721 C CA . ILE A 1 92 ? -7.773 -7.651 2.703 1.00 86.94 92 ILE A CA 1
ATOM 722 C C . ILE A 1 92 ? -6.609 -7.584 1.715 1.00 86.94 92 ILE A C 1
ATOM 724 O O . ILE A 1 92 ? -6.484 -8.474 0.883 1.00 86.94 92 ILE A O 1
ATOM 728 N N . THR A 1 93 ? -5.740 -6.575 1.807 1.00 85.50 93 THR A N 1
ATOM 729 C CA . THR A 1 93 ? -4.594 -6.429 0.892 1.00 85.50 93 THR A CA 1
ATOM 730 C C . THR A 1 93 ? -3.640 -7.616 0.993 1.00 85.50 93 THR A C 1
ATOM 732 O O . THR A 1 93 ? -3.117 -8.065 -0.019 1.00 85.50 93 THR A O 1
ATOM 735 N N . LEU A 1 94 ? -3.450 -8.175 2.189 1.00 85.88 94 LEU A N 1
ATOM 736 C CA . LEU A 1 94 ? -2.630 -9.362 2.409 1.00 85.88 94 LEU A CA 1
ATOM 737 C C . LEU A 1 94 ? -3.247 -10.612 1.767 1.00 85.88 94 LEU A C 1
ATOM 739 O O . LEU A 1 94 ? -2.539 -11.365 1.101 1.00 85.88 94 LEU A O 1
ATOM 743 N N . ILE A 1 95 ? -4.558 -10.818 1.913 1.00 85.50 95 ILE A N 1
ATOM 744 C CA . ILE A 1 95 ? -5.268 -11.937 1.272 1.00 85.50 95 ILE A CA 1
ATOM 745 C C . ILE A 1 95 ? -5.227 -11.777 -0.246 1.00 85.50 95 ILE A C 1
ATOM 747 O O . ILE A 1 95 ? -4.813 -12.688 -0.958 1.00 85.50 95 ILE A O 1
ATOM 751 N N . VAL A 1 96 ? -5.634 -10.608 -0.737 1.00 84.25 96 VAL A N 1
ATOM 752 C CA . VAL A 1 96 ? -5.720 -10.314 -2.165 1.00 84.25 96 VAL A CA 1
ATOM 753 C C . VAL A 1 96 ? -4.338 -10.380 -2.804 1.00 84.25 96 VAL A C 1
ATOM 755 O O . VAL A 1 96 ? -4.165 -11.118 -3.761 1.00 84.25 96 VAL A O 1
ATOM 758 N N . GLY A 1 97 ? -3.331 -9.708 -2.251 1.00 78.56 97 GLY A N 1
ATOM 759 C CA . GLY A 1 97 ? -1.971 -9.724 -2.794 1.00 78.56 97 GLY A CA 1
ATOM 760 C C . GLY A 1 97 ? -1.345 -11.120 -2.821 1.00 78.56 97 GLY A C 1
ATOM 761 O O . GLY A 1 97 ? -0.628 -11.448 -3.762 1.00 78.56 97 GLY A O 1
ATOM 762 N N . THR A 1 98 ? -1.650 -11.969 -1.834 1.00 81.56 98 THR A N 1
ATOM 763 C CA . THR A 1 98 ? -1.103 -13.335 -1.785 1.00 81.56 98 THR A CA 1
ATOM 764 C C . THR A 1 98 ? -1.824 -14.292 -2.732 1.00 81.56 98 THR A C 1
ATOM 766 O O . THR A 1 98 ? -1.187 -15.138 -3.354 1.00 81.56 98 THR A O 1
ATOM 769 N N . LEU A 1 99 ? -3.150 -14.186 -2.841 1.00 79.75 99 LEU A N 1
ATOM 770 C CA . LEU A 1 99 ? -3.965 -15.153 -3.580 1.00 79.75 99 LEU A CA 1
ATOM 771 C C . LEU A 1 99 ? -4.239 -14.736 -5.029 1.00 79.75 99 LEU A C 1
ATOM 773 O O . LEU A 1 99 ? -4.408 -15.603 -5.881 1.00 79.75 99 LEU A O 1
ATOM 777 N N . MET A 1 100 ? -4.264 -13.440 -5.339 1.00 77.88 100 MET A N 1
ATOM 778 C CA . MET A 1 100 ? -4.674 -12.941 -6.655 1.00 77.88 100 MET A CA 1
ATOM 779 C C . MET A 1 100 ? -3.721 -13.389 -7.769 1.00 77.88 100 MET A C 1
ATOM 781 O O . MET A 1 100 ? -4.188 -13.901 -8.783 1.00 77.88 100 MET A O 1
ATOM 785 N N . THR A 1 101 ? -2.404 -13.272 -7.581 1.00 72.75 101 THR A N 1
ATOM 786 C CA . THR A 1 101 ? -1.423 -13.659 -8.611 1.00 72.75 101 THR A CA 1
ATOM 787 C C . THR A 1 101 ? -1.446 -15.167 -8.910 1.00 72.75 101 THR A C 1
ATOM 789 O O . THR A 1 101 ? -1.551 -15.526 -10.084 1.00 72.75 101 THR A O 1
ATOM 792 N N . PRO A 1 102 ? -1.427 -16.080 -7.910 1.00 73.69 102 PRO A N 1
ATOM 793 C CA . PRO A 1 102 ? -1.579 -17.515 -8.169 1.00 73.69 102 PRO A CA 1
ATOM 794 C C . PRO A 1 102 ? -2.910 -17.895 -8.826 1.00 73.69 102 PRO A C 1
ATOM 796 O O . PRO A 1 102 ? -2.918 -18.775 -9.684 1.00 73.69 102 PRO A O 1
ATOM 799 N N . ILE A 1 103 ? -4.018 -17.239 -8.453 1.00 77.38 103 ILE A N 1
ATOM 800 C CA . ILE A 1 103 ? -5.342 -17.493 -9.045 1.00 77.38 103 ILE A CA 1
ATOM 801 C C . ILE A 1 103 ? -5.360 -17.093 -10.523 1.00 77.38 103 ILE A C 1
ATOM 803 O O . ILE A 1 103 ? -5.793 -17.882 -11.358 1.00 77.38 103 ILE A O 1
ATOM 807 N N . ILE A 1 104 ? -4.859 -15.901 -10.858 1.00 72.81 104 ILE A N 1
ATOM 808 C CA . ILE A 1 104 ? -4.826 -15.408 -12.244 1.00 72.81 104 ILE A CA 1
ATOM 809 C C . ILE A 1 104 ? -3.915 -16.271 -13.119 1.00 72.81 104 ILE A C 1
ATOM 811 O O . ILE A 1 104 ? -4.248 -16.546 -14.267 1.00 72.81 104 ILE A O 1
ATOM 815 N N . ASN A 1 105 ? -2.802 -16.754 -12.566 1.00 73.00 105 ASN A N 1
ATOM 816 C CA . ASN A 1 105 ? -1.859 -17.606 -13.286 1.00 73.00 105 ASN A CA 1
ATOM 817 C C . ASN A 1 105 ? -2.284 -19.087 -13.350 1.00 73.00 105 ASN A C 1
ATOM 819 O O . ASN A 1 105 ? -1.517 -19.904 -13.847 1.00 73.00 105 ASN A O 1
ATOM 823 N N . GLY A 1 106 ? -3.456 -19.464 -12.818 1.00 73.00 106 GLY A N 1
ATOM 824 C CA . GLY A 1 106 ? -3.927 -20.858 -12.794 1.00 73.00 106 GLY A CA 1
ATOM 825 C C . GLY A 1 106 ? -3.134 -21.790 -11.864 1.00 73.00 106 GLY A C 1
ATOM 826 O O . GLY A 1 106 ? -3.383 -22.990 -11.828 1.00 73.00 106 GLY A O 1
ATOM 827 N N . ASN A 1 107 ? -2.218 -21.246 -11.061 1.00 75.81 107 ASN A N 1
ATOM 828 C CA . ASN A 1 107 ? -1.303 -21.991 -10.190 1.00 75.81 107 ASN A CA 1
ATOM 829 C C . ASN A 1 107 ? -1.848 -22.170 -8.764 1.00 75.81 107 ASN A C 1
ATOM 831 O O . ASN A 1 107 ? -1.093 -22.430 -7.827 1.00 75.81 107 ASN A O 1
ATOM 835 N N . PHE A 1 108 ? -3.158 -22.020 -8.567 1.00 72.31 108 PHE A N 1
ATOM 836 C CA . PHE A 1 108 ? -3.774 -22.178 -7.248 1.00 72.31 108 PHE A CA 1
ATOM 837 C C . PHE A 1 108 ? -3.584 -23.597 -6.689 1.00 72.31 108 PHE A C 1
ATOM 839 O O . PHE A 1 108 ? -3.350 -23.771 -5.495 1.00 72.31 108 PHE A O 1
ATOM 846 N N . ASP A 1 109 ? -3.582 -24.599 -7.570 1.00 71.12 109 ASP A N 1
ATOM 847 C CA . ASP A 1 109 ? -3.371 -26.001 -7.204 1.00 71.12 109 ASP A CA 1
ATOM 848 C C . ASP A 1 109 ? -1.947 -26.249 -6.670 1.00 71.12 109 ASP A C 1
ATOM 850 O O . ASP A 1 109 ? -1.731 -26.991 -5.710 1.00 71.12 109 ASP A O 1
ATOM 854 N N . VAL A 1 110 ? -0.963 -25.529 -7.220 1.00 70.56 110 VAL A N 1
ATOM 855 C CA . VAL A 1 110 ? 0.430 -25.537 -6.749 1.00 70.56 110 VAL A CA 1
ATOM 856 C C . VAL A 1 110 ? 0.519 -24.942 -5.342 1.00 70.56 110 VAL A C 1
ATOM 858 O O . VAL A 1 110 ? 1.268 -25.444 -4.507 1.00 70.56 110 VAL A O 1
ATOM 861 N N . LEU A 1 111 ? -0.282 -23.919 -5.032 1.00 73.12 111 LEU A N 1
ATOM 862 C CA . LEU A 1 111 ? -0.284 -23.273 -3.718 1.00 73.12 111 LEU A CA 1
ATOM 863 C C . LEU A 1 111 ? -0.790 -24.207 -2.600 1.00 73.12 111 LEU A C 1
ATOM 865 O O . LEU A 1 111 ? -0.355 -24.093 -1.457 1.00 73.12 111 LEU A O 1
ATOM 869 N N . ILE A 1 112 ? -1.686 -25.143 -2.918 1.00 76.62 112 ILE A N 1
ATOM 870 C CA . ILE A 1 112 ? -2.265 -26.077 -1.937 1.00 76.62 112 ILE A CA 1
ATOM 871 C C . ILE A 1 112 ? -1.451 -27.371 -1.829 1.00 76.62 112 ILE A C 1
ATOM 873 O O . ILE A 1 112 ? -1.321 -27.933 -0.733 1.00 76.62 112 ILE A O 1
ATOM 877 N N . ASN A 1 113 ? -0.903 -27.846 -2.948 1.00 77.56 113 ASN A N 1
ATOM 878 C CA . ASN A 1 113 ? -0.248 -29.151 -3.014 1.00 77.56 113 ASN A CA 1
ATOM 879 C C . ASN A 1 113 ? 1.268 -29.108 -2.811 1.00 77.56 113 ASN A C 1
ATOM 881 O O . ASN A 1 113 ? 1.856 -30.143 -2.512 1.00 77.56 113 ASN A O 1
ATOM 885 N N . THR A 1 114 ? 1.910 -27.942 -2.918 1.00 83.94 114 THR A N 1
ATOM 886 C CA . THR A 1 114 ? 3.344 -27.820 -2.618 1.00 83.94 114 THR A CA 1
ATOM 887 C C . THR A 1 114 ? 3.594 -27.449 -1.162 1.00 83.94 114 THR A C 1
ATOM 889 O O . THR A 1 114 ? 2.840 -26.689 -0.549 1.00 83.94 114 THR A O 1
ATOM 892 N N . GLU A 1 115 ? 4.698 -27.946 -0.602 1.00 79.50 115 GLU A N 1
ATOM 893 C CA . GLU A 1 115 ? 5.133 -27.572 0.750 1.00 79.50 115 GLU A CA 1
ATOM 894 C C . GLU A 1 115 ? 5.367 -26.060 0.873 1.00 79.50 115 GLU A C 1
ATOM 896 O O . GLU A 1 115 ? 4.945 -25.446 1.854 1.00 79.50 115 GLU A O 1
ATOM 901 N N . GLY A 1 116 ? 5.953 -25.440 -0.159 1.00 80.12 116 GLY A N 1
ATOM 902 C CA . GLY A 1 116 ? 6.158 -23.992 -0.217 1.00 80.12 116 GLY A CA 1
ATOM 903 C C . GLY A 1 116 ? 4.846 -23.206 -0.165 1.00 80.12 116 GLY A C 1
ATOM 904 O O . GLY A 1 116 ? 4.715 -22.282 0.637 1.00 80.12 116 GLY A O 1
ATOM 905 N N . GLY A 1 117 ? 3.841 -23.608 -0.950 1.00 81.75 117 GLY A N 1
ATOM 906 C CA . GLY A 1 117 ? 2.531 -22.958 -0.951 1.00 81.75 117 GLY A CA 1
ATOM 907 C C . GLY A 1 117 ? 1.781 -23.100 0.378 1.00 81.75 117 GLY A C 1
ATOM 908 O O . GLY A 1 117 ? 1.231 -22.122 0.892 1.00 81.75 117 GLY A O 1
ATOM 909 N N . ARG A 1 118 ? 1.846 -24.278 1.013 1.00 83.38 118 ARG A N 1
ATOM 910 C CA . ARG A 1 118 ? 1.280 -24.502 2.355 1.00 83.38 118 ARG A CA 1
ATOM 911 C C . ARG A 1 118 ? 1.936 -23.618 3.413 1.00 83.38 118 ARG A C 1
ATOM 913 O O . ARG A 1 118 ? 1.232 -23.055 4.250 1.00 83.38 118 ARG A O 1
ATOM 920 N N . MET A 1 119 ? 3.256 -23.446 3.353 1.00 85.50 119 MET A N 1
ATOM 921 C CA . MET A 1 119 ? 3.979 -22.528 4.238 1.00 85.50 119 MET A CA 1
ATOM 922 C C . MET A 1 119 ? 3.557 -21.070 4.020 1.00 85.50 119 MET A C 1
ATOM 924 O O . MET A 1 119 ? 3.368 -20.339 4.994 1.00 85.50 119 MET A O 1
ATOM 928 N N . THR A 1 120 ? 3.325 -20.647 2.773 1.00 85.56 120 THR A N 1
ATOM 929 C CA . THR A 1 120 ? 2.772 -19.317 2.468 1.00 85.56 120 THR A CA 1
ATOM 930 C C . THR A 1 120 ? 1.372 -19.133 3.058 1.00 85.56 120 THR A C 1
ATOM 932 O O . THR A 1 120 ? 1.115 -18.119 3.707 1.00 85.56 120 THR A O 1
ATOM 935 N N . LEU A 1 121 ? 0.478 -20.114 2.897 1.00 86.06 121 LEU A N 1
ATOM 936 C CA . LEU A 1 121 ? -0.883 -20.063 3.448 1.00 86.06 121 LEU A CA 1
ATOM 937 C C . LEU A 1 121 ? -0.888 -20.022 4.983 1.00 86.06 121 LEU A C 1
ATOM 939 O O . LEU A 1 121 ? -1.644 -19.251 5.577 1.00 86.06 121 LEU A O 1
ATOM 943 N N . LEU A 1 122 ? -0.012 -20.792 5.633 1.00 89.19 122 LEU A N 1
ATOM 944 C CA . LEU A 1 122 ? 0.186 -20.726 7.083 1.00 89.19 122 LEU A CA 1
ATOM 945 C C . LEU A 1 122 ? 0.685 -19.344 7.519 1.00 89.19 122 LEU A C 1
ATOM 947 O O . LEU A 1 122 ? 0.157 -18.777 8.475 1.00 89.19 122 LEU A O 1
ATOM 951 N N . GLY A 1 123 ? 1.649 -18.768 6.797 1.00 87.50 123 GLY A N 1
ATOM 952 C CA . GLY A 1 123 ? 2.139 -17.412 7.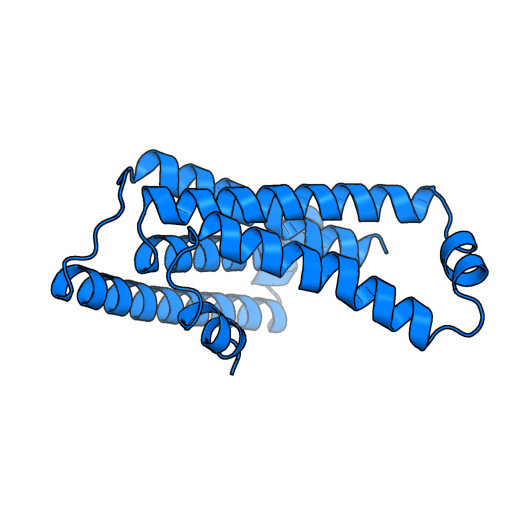047 1.00 87.50 123 GLY A CA 1
ATOM 953 C C . GLY A 1 123 ? 1.034 -16.358 6.939 1.00 87.50 123 GLY A C 1
ATOM 954 O O . GLY A 1 123 ? 0.902 -15.512 7.825 1.00 87.50 123 GLY A O 1
ATOM 955 N N . VAL A 1 124 ? 0.188 -16.451 5.907 1.00 89.50 124 VAL A N 1
ATOM 956 C CA . VAL A 1 124 ? -1.003 -15.601 5.740 1.00 89.50 124 VAL A CA 1
ATOM 957 C C . VAL A 1 124 ? -1.947 -15.743 6.929 1.00 89.50 124 VAL A C 1
ATOM 959 O O . VAL A 1 124 ? -2.385 -14.737 7.485 1.00 89.50 124 VAL A O 1
ATOM 962 N N . LEU A 1 125 ? -2.234 -16.970 7.363 1.00 90.31 125 LEU A N 1
ATOM 963 C CA . LEU A 1 125 ? -3.130 -17.226 8.489 1.00 90.31 125 LEU A CA 1
ATOM 964 C C . LEU A 1 125 ? -2.595 -16.614 9.792 1.00 90.31 125 LEU A C 1
ATOM 966 O O . LEU A 1 125 ? -3.328 -15.918 10.496 1.00 90.31 125 LEU A O 1
ATOM 970 N N . VAL A 1 126 ? -1.306 -16.798 10.083 1.00 92.88 126 VAL A N 1
ATOM 971 C CA . VAL A 1 126 ? -0.647 -16.191 11.250 1.00 92.88 126 VAL A CA 1
ATOM 972 C C . VAL A 1 126 ? -0.680 -14.662 11.167 1.00 92.88 126 VAL A C 1
ATOM 974 O O . VAL A 1 126 ? -1.001 -13.998 12.157 1.00 92.88 126 VAL A O 1
ATOM 977 N N . ALA A 1 127 ? -0.411 -14.088 9.992 1.00 88.88 127 ALA A N 1
ATOM 978 C CA . ALA A 1 127 ? -0.473 -12.645 9.783 1.00 88.88 127 ALA A CA 1
ATOM 979 C C . ALA A 1 127 ? -1.889 -12.093 10.013 1.00 88.88 127 ALA A C 1
ATOM 981 O O . ALA A 1 127 ? -2.041 -11.078 10.692 1.00 88.88 127 ALA A O 1
ATOM 982 N N . LEU A 1 128 ? -2.929 -12.777 9.527 1.00 89.56 128 LEU A N 1
ATOM 983 C CA . LEU A 1 128 ? -4.327 -12.390 9.743 1.00 89.56 128 LEU A CA 1
ATOM 984 C C . LEU A 1 128 ? -4.718 -12.423 11.222 1.00 89.56 128 LEU A C 1
ATOM 986 O O . LEU A 1 128 ? -5.396 -11.507 11.694 1.00 89.56 128 LEU A O 1
ATOM 990 N N . ILE A 1 129 ? -4.250 -13.421 11.976 1.00 91.81 129 ILE A N 1
ATOM 991 C CA . ILE A 1 129 ? -4.443 -13.477 13.432 1.00 91.81 129 ILE A CA 1
ATOM 992 C C . ILE A 1 129 ? -3.775 -12.265 14.096 1.00 91.81 129 ILE A C 1
ATOM 994 O O . ILE A 1 129 ? -4.411 -11.566 14.888 1.00 91.81 129 ILE A O 1
ATOM 998 N N . GLY A 1 130 ? -2.523 -11.967 13.736 1.00 89.44 130 GLY A N 1
ATOM 999 C CA . GLY A 1 130 ? -1.790 -10.808 14.250 1.00 89.44 130 GLY A CA 1
ATOM 1000 C C . GLY A 1 130 ? -2.496 -9.482 13.955 1.00 89.44 130 GLY A C 1
ATOM 1001 O O . GLY A 1 130 ? -2.692 -8.666 14.860 1.00 89.44 130 GLY A O 1
ATOM 1002 N N . VAL A 1 131 ? -2.953 -9.290 12.714 1.00 88.38 131 VAL A N 1
ATOM 1003 C CA . VAL A 1 131 ? -3.751 -8.125 12.302 1.00 88.38 131 VAL A CA 1
ATOM 1004 C C . VAL A 1 131 ? -5.031 -8.037 13.128 1.00 88.38 131 VAL A C 1
ATOM 1006 O O . VAL A 1 131 ? -5.335 -6.965 13.649 1.00 88.38 131 VAL A O 1
ATOM 1009 N N . GLY A 1 132 ? -5.751 -9.144 13.326 1.00 88.38 132 GLY A N 1
ATOM 1010 C CA . GLY A 1 132 ? -6.967 -9.180 14.142 1.00 88.38 132 GLY A CA 1
ATOM 1011 C C . GLY A 1 132 ? -6.731 -8.731 15.588 1.00 88.38 132 GLY A C 1
ATOM 1012 O O . GLY A 1 132 ? -7.481 -7.903 16.114 1.00 88.38 132 GLY A O 1
ATOM 1013 N N . ILE A 1 133 ? -5.652 -9.208 16.215 1.00 90.44 133 ILE A N 1
ATOM 1014 C CA . ILE A 1 133 ? -5.274 -8.834 17.586 1.00 90.44 133 ILE A CA 1
ATOM 1015 C C . ILE A 1 133 ? -4.946 -7.337 17.672 1.00 90.44 133 ILE A C 1
ATOM 1017 O O . ILE A 1 133 ? -5.502 -6.632 18.519 1.00 90.44 133 ILE A O 1
ATOM 1021 N N . VAL A 1 134 ? -4.083 -6.831 16.785 1.00 86.44 134 VAL A N 1
ATOM 1022 C CA . VAL A 1 134 ? -3.662 -5.418 16.776 1.00 86.44 134 VAL A CA 1
ATOM 1023 C C . VAL A 1 134 ? -4.841 -4.494 16.482 1.00 86.44 134 VAL A C 1
ATOM 1025 O O . VAL A 1 134 ? -4.996 -3.468 17.146 1.00 86.44 134 VAL A O 1
ATOM 1028 N N . THR A 1 135 ? -5.712 -4.882 15.551 1.00 86.19 135 THR A N 1
ATOM 1029 C CA . THR A 1 135 ? -6.932 -4.135 15.216 1.00 86.19 135 THR A CA 1
ATOM 1030 C C . THR A 1 135 ? -7.833 -4.020 16.436 1.00 86.19 135 THR A C 1
ATOM 1032 O O . THR A 1 135 ? -8.236 -2.917 16.804 1.00 86.19 135 THR A O 1
ATOM 1035 N N . ARG A 1 136 ? -8.095 -5.134 17.133 1.00 85.62 136 ARG A N 1
ATOM 1036 C CA . ARG A 1 136 ? -8.928 -5.142 18.342 1.00 85.62 136 ARG A CA 1
ATOM 1037 C C . ARG A 1 136 ? -8.321 -4.297 19.460 1.00 85.62 136 ARG A C 1
ATOM 1039 O O . ARG A 1 136 ? -9.040 -3.533 20.103 1.00 85.62 136 ARG A O 1
ATOM 1046 N N . ALA A 1 137 ? -7.010 -4.389 19.675 1.00 86.38 137 ALA A N 1
ATOM 1047 C CA . ALA A 1 137 ? -6.306 -3.562 20.652 1.00 86.38 137 ALA A CA 1
ATOM 1048 C C . ALA A 1 137 ? -6.391 -2.062 20.307 1.00 86.38 137 ALA A C 1
ATOM 1050 O O . ALA A 1 137 ? -6.684 -1.243 21.181 1.00 86.38 137 ALA A O 1
ATOM 1051 N N . GLY A 1 138 ? -6.205 -1.707 19.032 1.00 83.94 138 GLY A N 1
ATOM 1052 C CA . GLY A 1 138 ? -6.355 -0.342 18.526 1.00 83.94 138 GLY A CA 1
ATOM 1053 C C . GLY A 1 138 ? -7.771 0.197 18.724 1.00 83.94 138 GLY A C 1
ATOM 1054 O O . GLY A 1 138 ? -7.944 1.278 19.285 1.00 83.94 138 GLY A O 1
ATOM 1055 N N . GLN A 1 139 ? -8.792 -0.596 18.391 1.00 83.50 139 GLN A N 1
ATOM 1056 C CA . GLN A 1 139 ? -10.191 -0.219 18.600 1.00 83.50 139 GLN A CA 1
ATOM 1057 C C . GLN A 1 139 ? -10.531 0.009 20.075 1.00 83.50 139 GLN A C 1
ATOM 1059 O O . GLN A 1 139 ? -11.232 0.963 20.408 1.00 83.50 139 GLN A O 1
ATOM 1064 N N . LEU A 1 140 ? -10.038 -0.844 20.979 1.00 86.12 140 LEU A N 1
ATOM 1065 C CA . LEU A 1 140 ? -10.232 -0.657 22.419 1.00 86.12 140 LEU A CA 1
ATOM 1066 C C . LEU A 1 140 ? -9.561 0.630 22.912 1.00 86.12 140 LEU A C 1
ATOM 1068 O O . LEU A 1 140 ? -10.136 1.343 23.735 1.00 86.12 140 LEU A O 1
ATOM 1072 N N . LYS A 1 141 ? -8.372 0.953 22.393 1.00 81.94 141 LYS A N 1
ATOM 1073 C CA . LYS A 1 141 ? -7.661 2.197 22.702 1.00 81.94 141 LYS A CA 1
ATOM 1074 C C . LYS A 1 141 ? -8.419 3.426 22.193 1.00 81.94 141 LYS A C 1
ATOM 1076 O O . LYS A 1 141 ? -8.609 4.364 22.959 1.00 81.94 141 LYS A O 1
ATOM 1081 N N . GLU A 1 142 ? -8.874 3.423 20.941 1.00 81.94 142 GLU A N 1
ATOM 1082 C CA . GLU A 1 142 ? -9.661 4.523 20.359 1.00 81.94 142 GLU A CA 1
ATOM 1083 C C . GLU A 1 142 ? -10.955 4.765 21.131 1.00 81.94 142 GLU A C 1
ATOM 1085 O O . GLU A 1 142 ? -11.236 5.903 21.504 1.00 81.94 142 GLU A O 1
ATOM 1090 N N . ARG A 1 143 ? -11.676 3.690 21.483 1.00 82.12 143 ARG A N 1
ATOM 1091 C CA . ARG A 1 143 ? -12.876 3.765 22.327 1.00 82.12 143 ARG A CA 1
ATOM 1092 C C . ARG A 1 143 ? -12.586 4.388 23.692 1.00 82.12 143 ARG A C 1
ATOM 1094 O O . ARG A 1 143 ? -13.348 5.242 24.128 1.00 82.12 143 ARG A O 1
ATOM 1101 N N . LYS A 1 144 ? -11.486 4.000 24.350 1.00 85.06 144 LYS A N 1
ATOM 1102 C CA . LYS A 1 144 ? -11.072 4.579 25.643 1.00 85.06 144 LYS A CA 1
ATOM 1103 C C . LYS A 1 144 ? -10.694 6.057 25.545 1.00 85.06 144 LYS A C 1
ATOM 1105 O O . LYS A 1 144 ? -10.932 6.798 26.487 1.00 85.06 144 LYS A O 1
ATOM 1110 N N . MET A 1 145 ? -10.112 6.482 24.425 1.00 81.06 145 MET A N 1
ATOM 1111 C CA . MET A 1 145 ? -9.735 7.881 24.184 1.00 81.06 145 MET A CA 1
ATOM 1112 C C . MET A 1 145 ? -10.893 8.729 23.631 1.00 81.06 145 MET A C 1
ATOM 1114 O O . MET A 1 145 ? -10.691 9.902 23.337 1.00 81.06 145 MET A O 1
ATOM 1118 N N . GLY A 1 146 ? -12.088 8.152 23.452 1.00 77.88 146 GLY A N 1
ATOM 1119 C CA . GLY A 1 146 ? -13.248 8.854 22.896 1.00 77.88 146 GLY A CA 1
ATOM 1120 C C . GLY A 1 146 ? -13.118 9.216 21.412 1.00 77.88 146 GLY A C 1
ATOM 1121 O O . GLY A 1 146 ? -13.935 9.980 20.905 1.00 77.88 146 GLY A O 1
ATOM 1122 N N . ILE A 1 147 ? -12.123 8.671 20.705 1.00 74.62 147 ILE A N 1
ATOM 1123 C CA . ILE A 1 147 ? -11.924 8.920 19.276 1.00 74.62 147 ILE A CA 1
ATOM 1124 C C . ILE A 1 147 ? -12.967 8.111 18.506 1.00 74.62 147 ILE A C 1
ATOM 1126 O O . ILE A 1 147 ? -13.013 6.883 18.606 1.00 74.62 147 ILE A O 1
ATOM 1130 N N . LYS A 1 148 ? -13.811 8.799 17.738 1.00 67.88 148 LYS A N 1
ATOM 1131 C CA . LYS A 1 148 ? -14.796 8.192 16.837 1.00 67.88 148 LYS A CA 1
ATOM 1132 C C . LYS A 1 148 ? -14.509 8.622 15.404 1.00 67.88 148 LYS A C 1
ATOM 1134 O O . LYS A 1 148 ? -13.975 9.703 15.179 1.00 67.88 148 LYS A O 1
ATOM 1139 N N . ALA A 1 149 ? -14.866 7.766 14.451 1.00 69.06 149 ALA A N 1
ATOM 1140 C CA . ALA A 1 149 ? -14.890 8.152 13.047 1.00 69.06 149 ALA A CA 1
ATOM 1141 C C . ALA A 1 149 ? -15.932 9.261 12.843 1.00 69.06 149 ALA A C 1
ATOM 1143 O O . ALA A 1 149 ? -17.032 9.162 13.391 1.00 69.06 149 ALA A O 1
ATOM 1144 N N . GLU A 1 150 ? -15.588 10.288 12.065 1.00 65.12 150 GLU A N 1
ATOM 1145 C CA . GLU A 1 150 ? -16.479 11.425 11.792 1.00 65.12 150 GLU A CA 1
ATOM 1146 C C . GLU A 1 150 ? -17.762 10.981 11.076 1.00 65.12 150 GLU A C 1
ATOM 1148 O O . GLU A 1 150 ? -18.848 11.460 11.388 1.00 65.12 150 GLU A O 1
ATOM 1153 N N . GLU A 1 151 ? -17.655 9.999 10.175 1.00 77.25 151 GLU A N 1
ATOM 1154 C CA . GLU A 1 151 ? -18.762 9.495 9.359 1.00 77.25 151 GLU A CA 1
ATOM 1155 C C . GLU A 1 151 ? -18.851 7.968 9.439 1.00 77.25 151 GLU A C 1
ATOM 1157 O O . GLU A 1 151 ? -18.754 7.280 8.427 1.00 77.25 151 GLU A O 1
ATOM 1162 N N . PHE A 1 152 ? -18.994 7.390 10.635 1.00 81.88 152 PHE A N 1
ATOM 1163 C CA . PHE A 1 152 ? -18.948 5.930 10.765 1.00 81.88 152 PHE A CA 1
ATOM 1164 C C . PHE A 1 152 ? -19.990 5.212 9.877 1.00 81.88 152 PHE A C 1
ATOM 1166 O O . PHE A 1 152 ? -21.198 5.320 10.092 1.00 81.88 152 PHE A O 1
ATOM 1173 N N . ASN A 1 153 ? -19.524 4.433 8.895 1.00 85.56 153 ASN A N 1
ATOM 1174 C CA . ASN A 1 153 ? -20.358 3.608 8.025 1.00 85.56 153 ASN A CA 1
ATOM 1175 C C . ASN A 1 153 ? -19.645 2.300 7.669 1.00 85.56 153 ASN A C 1
ATOM 1177 O O . ASN A 1 153 ? -18.796 2.245 6.777 1.00 85.56 153 ASN A O 1
ATOM 1181 N N . LEU A 1 154 ? -20.052 1.221 8.340 1.00 83.69 154 LEU A N 1
ATOM 1182 C CA . LEU A 1 154 ? -19.429 -0.092 8.190 1.00 83.69 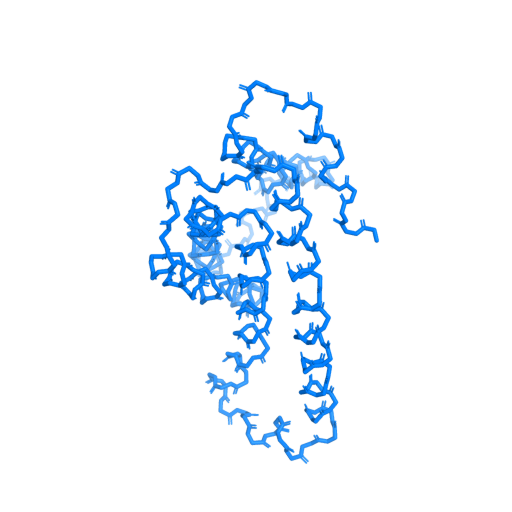154 LEU A CA 1
ATOM 1183 C C . LEU A 1 154 ? -19.510 -0.631 6.753 1.00 83.69 154 LEU A C 1
ATOM 1185 O O . LEU A 1 154 ? -18.520 -1.134 6.228 1.00 83.69 154 LEU A O 1
ATOM 1189 N N . LYS A 1 155 ? -20.674 -0.506 6.101 1.00 85.88 155 LYS A N 1
ATOM 1190 C CA . LYS A 1 155 ? -20.895 -1.041 4.749 1.00 85.88 155 LYS A CA 1
ATOM 1191 C C . LYS A 1 155 ? -20.026 -0.320 3.721 1.00 85.88 155 LYS A C 1
ATOM 1193 O O . LYS A 1 155 ? -19.339 -0.978 2.946 1.00 85.88 155 LYS A O 1
ATOM 1198 N N . LYS A 1 156 ? -20.030 1.019 3.728 1.00 85.44 156 LYS A N 1
ATOM 1199 C CA . LYS A 1 156 ? -19.197 1.822 2.817 1.00 85.44 156 LYS A CA 1
ATOM 1200 C C . LYS A 1 156 ? -17.716 1.557 3.057 1.00 85.44 156 LYS A C 1
ATOM 1202 O O . LYS A 1 156 ? -16.988 1.306 2.105 1.00 85.44 156 LYS A O 1
ATOM 1207 N N . GLY A 1 157 ? -17.297 1.547 4.320 1.00 83.50 157 GLY A N 1
ATOM 1208 C CA . GLY A 1 157 ? -15.913 1.289 4.684 1.00 83.50 157 GLY A CA 1
ATOM 1209 C C . GLY A 1 157 ? -15.413 -0.088 4.245 1.00 83.50 157 GLY A C 1
ATOM 1210 O O . GLY A 1 157 ? -14.322 -0.184 3.701 1.00 83.50 157 GLY A O 1
ATOM 1211 N N . LEU A 1 158 ? -16.214 -1.147 4.406 1.00 85.81 158 LEU A N 1
ATOM 1212 C CA . LEU A 1 158 ? -15.849 -2.490 3.937 1.00 85.81 158 LEU A CA 1
ATOM 1213 C C . LEU A 1 158 ? -15.723 -2.560 2.413 1.00 85.81 158 LEU A C 1
ATOM 1215 O O . LEU A 1 158 ? -14.752 -3.119 1.913 1.00 85.81 158 LEU A O 1
ATOM 1219 N N . VAL A 1 159 ? -16.668 -1.973 1.674 1.00 87.88 159 VAL A N 1
ATOM 1220 C CA . VAL A 1 159 ? -16.611 -1.940 0.202 1.00 87.88 159 VAL A CA 1
ATOM 1221 C C . VAL A 1 159 ? -15.359 -1.200 -0.275 1.00 87.88 159 VAL A C 1
ATOM 1223 O O . VAL A 1 159 ? -14.646 -1.694 -1.145 1.00 87.88 159 VAL A O 1
ATOM 1226 N N . LEU A 1 160 ? -15.047 -0.055 0.335 1.00 86.38 160 LEU A N 1
ATOM 1227 C CA . LEU A 1 160 ? -13.834 0.709 0.038 1.00 86.38 160 LEU A CA 1
ATOM 1228 C C . LEU A 1 160 ? -12.560 -0.065 0.388 1.00 86.38 160 LEU A C 1
ATOM 1230 O O . LEU A 1 160 ? -11.607 -0.026 -0.384 1.00 86.38 160 LEU A O 1
ATOM 1234 N N . ALA A 1 161 ? -12.551 -0.819 1.488 1.00 85.06 161 ALA A N 1
ATOM 1235 C CA . ALA A 1 161 ? -11.410 -1.641 1.878 1.00 85.06 161 ALA A CA 1
ATOM 1236 C C . ALA A 1 161 ? -11.173 -2.805 0.901 1.00 85.06 161 ALA A C 1
ATOM 1238 O O . ALA A 1 161 ? -10.028 -3.113 0.575 1.00 85.06 161 ALA A O 1
ATOM 1239 N N . VAL A 1 162 ? -12.245 -3.423 0.391 1.00 85.62 162 VAL A N 1
ATOM 1240 C CA . VAL A 1 162 ? -12.165 -4.454 -0.658 1.00 85.62 162 VAL A CA 1
ATOM 1241 C C . VAL A 1 162 ? -11.607 -3.866 -1.949 1.00 85.62 162 VAL A C 1
ATOM 1243 O O . VAL A 1 162 ? -10.649 -4.405 -2.501 1.00 85.62 162 VAL A O 1
ATOM 1246 N N . MET A 1 163 ? -12.150 -2.732 -2.402 1.00 85.56 163 MET A N 1
ATOM 1247 C CA . MET A 1 163 ? -11.639 -2.042 -3.589 1.00 85.56 163 MET A CA 1
ATOM 1248 C C . MET A 1 163 ? -10.180 -1.621 -3.409 1.00 85.56 163 MET A C 1
ATOM 1250 O O . MET A 1 163 ? -9.383 -1.808 -4.321 1.00 85.56 163 MET A O 1
ATOM 1254 N N . CYS A 1 164 ? -9.807 -1.119 -2.228 1.00 86.56 164 CYS A N 1
ATOM 1255 C CA . CYS A 1 164 ? -8.422 -0.825 -1.875 1.00 86.56 164 CYS A CA 1
ATOM 1256 C C . CYS A 1 164 ? -7.531 -2.049 -2.096 1.00 86.56 164 CYS A C 1
ATOM 1258 O O . CYS A 1 164 ? -6.573 -1.949 -2.850 1.00 86.56 164 CYS A O 1
ATOM 1260 N N . GLY A 1 165 ? -7.859 -3.204 -1.509 1.00 83.50 165 GLY A N 1
ATOM 1261 C CA . GLY A 1 165 ? -7.032 -4.405 -1.644 1.00 83.50 165 GLY A CA 1
ATOM 1262 C C . GLY A 1 165 ? -6.879 -4.885 -3.090 1.00 83.50 165 GLY A C 1
ATOM 1263 O O . GLY A 1 165 ? -5.780 -5.255 -3.494 1.00 83.50 165 GLY A O 1
ATOM 1264 N N . ILE A 1 166 ? -7.953 -4.825 -3.886 1.00 82.81 166 ILE A N 1
ATOM 1265 C CA . ILE A 1 166 ? -7.924 -5.195 -5.312 1.00 82.81 166 ILE A CA 1
ATOM 1266 C C . ILE A 1 166 ? -7.034 -4.240 -6.107 1.00 82.81 166 ILE A C 1
ATOM 1268 O O . ILE A 1 166 ? -6.143 -4.677 -6.829 1.00 82.81 166 ILE A O 1
ATOM 1272 N N . PHE A 1 167 ? -7.236 -2.933 -5.955 1.00 83.44 167 PHE A N 1
ATOM 1273 C CA . PHE A 1 167 ? -6.466 -1.934 -6.691 1.00 83.44 167 PHE A CA 1
ATOM 1274 C C . PHE A 1 167 ? -5.005 -1.854 -6.227 1.00 83.44 167 PHE A C 1
ATOM 1276 O O . PHE A 1 167 ? -4.115 -1.585 -7.034 1.00 83.44 167 PHE A O 1
ATOM 1283 N N . SER A 1 168 ? -4.722 -2.176 -4.962 1.00 77.06 168 SER A N 1
ATOM 1284 C CA . SER A 1 168 ? -3.360 -2.275 -4.431 1.00 77.06 168 SER A CA 1
ATOM 1285 C C . SER A 1 168 ? -2.547 -3.412 -5.060 1.00 77.06 168 SER A C 1
ATOM 1287 O O . SER A 1 168 ? -1.327 -3.281 -5.159 1.00 77.06 168 SER A O 1
ATOM 1289 N N . ALA A 1 169 ? -3.187 -4.471 -5.571 1.00 72.88 169 ALA A N 1
ATOM 1290 C CA . ALA A 1 169 ? -2.503 -5.514 -6.344 1.00 72.88 169 ALA A CA 1
ATOM 1291 C C . ALA A 1 169 ? -1.913 -4.992 -7.669 1.00 72.88 169 ALA A C 1
ATOM 1293 O O . ALA A 1 169 ? -1.032 -5.630 -8.244 1.00 72.88 169 ALA A O 1
ATOM 1294 N N . GLY A 1 170 ? -2.317 -3.793 -8.113 1.00 71.31 170 GLY A N 1
ATOM 1295 C CA . GLY A 1 170 ? -1.689 -3.082 -9.226 1.00 71.31 170 GLY A CA 1
ATOM 1296 C C . GLY A 1 170 ? -0.178 -2.960 -9.096 1.00 71.31 170 GLY A C 1
ATOM 1297 O O . GLY A 1 170 ? 0.518 -3.096 -10.092 1.00 71.31 170 GLY A O 1
ATOM 1298 N N . MET A 1 171 ? 0.355 -2.824 -7.881 1.00 71.06 171 MET A N 1
ATOM 1299 C CA . MET A 1 171 ? 1.805 -2.795 -7.673 1.00 71.06 171 MET A CA 1
ATOM 1300 C C . MET A 1 171 ? 2.477 -4.116 -8.073 1.00 71.06 171 MET A C 1
ATOM 1302 O O . MET A 1 171 ? 3.515 -4.097 -8.727 1.00 71.06 171 MET A O 1
ATOM 1306 N N . SER A 1 172 ? 1.874 -5.260 -7.745 1.00 70.88 172 SER A N 1
ATOM 1307 C CA . SER A 1 172 ? 2.401 -6.573 -8.135 1.00 70.88 172 SER A CA 1
ATOM 1308 C C . SER A 1 172 ? 2.343 -6.787 -9.648 1.00 70.88 172 SER A C 1
ATOM 1310 O O . SER A 1 172 ? 3.286 -7.327 -10.218 1.00 70.88 172 SER A O 1
ATOM 1312 N N . PHE A 1 173 ? 1.283 -6.320 -10.316 1.00 70.12 173 PHE A N 1
ATOM 1313 C CA . PHE A 1 173 ? 1.207 -6.363 -11.779 1.00 70.12 173 PHE A CA 1
ATOM 1314 C C . PHE A 1 173 ? 2.206 -5.413 -12.442 1.00 70.12 173 PHE A C 1
ATOM 1316 O O . PHE A 1 173 ? 2.852 -5.812 -13.404 1.00 70.12 173 PHE A O 1
ATOM 1323 N N . ALA A 1 174 ? 2.388 -4.201 -11.906 1.00 64.81 174 ALA A N 1
ATOM 1324 C CA . ALA A 1 174 ? 3.390 -3.251 -12.389 1.00 64.81 174 ALA A CA 1
ATOM 1325 C C . ALA A 1 174 ? 4.801 -3.844 -12.321 1.00 64.81 174 ALA A C 1
ATOM 1327 O O . ALA A 1 174 ? 5.544 -3.744 -13.287 1.00 64.81 174 ALA A O 1
ATOM 1328 N N . MET A 1 175 ? 5.149 -4.500 -11.208 1.00 69.38 175 MET A N 1
ATOM 1329 C CA . MET A 1 175 ? 6.452 -5.151 -11.039 1.00 69.38 175 MET A CA 1
ATOM 1330 C C . MET A 1 175 ? 6.666 -6.341 -11.977 1.00 69.38 175 MET A C 1
ATOM 1332 O O . MET A 1 175 ? 7.805 -6.645 -12.293 1.00 69.38 175 MET A O 1
ATOM 1336 N N . ASN A 1 176 ? 5.600 -7.029 -12.389 1.00 69.94 176 ASN A N 1
ATOM 1337 C CA . ASN A 1 176 ? 5.691 -8.126 -13.355 1.00 69.94 176 ASN A CA 1
ATOM 1338 C C . ASN A 1 176 ? 5.699 -7.630 -14.816 1.00 69.94 176 ASN A C 1
ATOM 1340 O O . ASN A 1 176 ? 6.081 -8.369 -15.715 1.00 69.94 176 ASN A O 1
ATOM 1344 N N . ALA A 1 177 ? 5.213 -6.410 -15.061 1.00 62.72 177 ALA A N 1
ATOM 1345 C CA . ALA A 1 177 ? 5.149 -5.796 -16.386 1.00 62.72 177 ALA A CA 1
ATOM 1346 C C . ALA A 1 177 ? 6.376 -4.925 -16.724 1.00 62.72 177 ALA A C 1
ATOM 1348 O O . ALA A 1 177 ? 6.566 -4.599 -17.897 1.00 62.72 177 ALA A O 1
ATOM 1349 N N . ALA A 1 178 ? 7.148 -4.518 -15.710 1.00 59.38 178 ALA A N 1
ATOM 1350 C CA . ALA A 1 178 ? 8.418 -3.800 -15.830 1.00 59.38 178 ALA A CA 1
ATOM 1351 C C . ALA A 1 178 ? 9.585 -4.775 -16.024 1.00 59.38 178 ALA A C 1
ATOM 1353 O O . ALA A 1 178 ? 10.477 -4.441 -16.835 1.00 59.38 178 ALA A O 1
#

InterPro domains:
  IPR004673 L-rhamnose-proton symport, RhaT [PF06379] (1-178)

pLDDT: mean 79.21, std 10.37, range [30.56, 92.88]

Radius of gyration: 19.01 Å; chains: 1; bounding box: 46×51×51 Å

Sequence (178 aa):
SAACFYAPFKKVKKWSWETMWSVGGIVSWIILPWAISALLLPDFWAYYSSFSLSTLLPVFLFGAMWGIGNINYGLTMRYLGMSMGIGIAIGITLIVGTLMTPIINGNFDVLINTEGGRMTLLGVLVALIGVGIVTRAGQLKERKMGIKAEEFNLKKGLVLAVMCGIFSAGMSFAMNAA

Organism: Escherichia coli (NCBI:txid562)

Foldseek 3Di:
DVCVVCVVVVVPDPDDPVVSVVVVCCCVPPVVVLVCLVVPPPDSVVVVVPDDPQLVVLLVVLVVLLVLLVVLLVVLCLAANDLQSVLLLVLLLLCCLLVVVCVVVVNVVVLVPPPVSVVSVVVSVVVNVVSVVSSVVVVVVCVVVVNDRPHHDPVSSNVSSNSSSNSNSSVVSSVVSD

Secondary structure (DSSP, 8-state):
-TTTTHHHHTT--SS-HHHHHHHHHHIIIIIHHHHHHHHH-TTHHHHHHTS-HHHHHHHHHHHHHHHHHHHHHHHHHHHH-HHHHHHHHHHHHHHHHHHHHHHHTTTHHHHHHSHHHHHHHHHHHHHHHHHHHHHHHHHHHHHHTT---TT--HHHHHHHHHHHHHHHTHHHHHHHH-